Protein AF-A0A965PU40-F1 (afdb_monomer_lite)

Structure (mmCIF, N/CA/C/O backbone):
data_AF-A0A965PU40-F1
#
_entry.id   AF-A0A965PU40-F1
#
loop_
_atom_site.group_PDB
_atom_site.id
_atom_site.type_symbol
_atom_site.label_atom_id
_atom_site.label_alt_id
_atom_site.label_comp_id
_atom_site.label_asym_id
_atom_site.label_entity_id
_atom_site.label_seq_id
_atom_site.pdbx_PDB_ins_code
_atom_site.Cartn_x
_atom_site.Cartn_y
_atom_site.Cartn_z
_atom_site.occupancy
_atom_site.B_iso_or_equiv
_atom_site.auth_seq_id
_atom_site.auth_comp_id
_atom_site.auth_asym_id
_atom_site.auth_atom_id
_atom_site.pdbx_PDB_model_num
ATOM 1 N N . MET A 1 1 ? 12.613 -5.212 -52.534 1.00 55.56 1 MET A N 1
ATOM 2 C CA . MET A 1 1 ? 13.805 -4.733 -51.798 1.00 55.56 1 MET A CA 1
ATOM 3 C C . MET A 1 1 ? 13.450 -3.381 -51.183 1.00 55.56 1 MET A C 1
ATOM 5 O O . MET A 1 1 ? 12.750 -2.630 -51.842 1.00 55.56 1 MET A O 1
ATOM 9 N N . ASN A 1 2 ? 13.816 -3.085 -49.933 1.00 82.94 2 ASN A N 1
ATOM 10 C CA . ASN A 1 2 ? 13.411 -1.840 -49.263 1.00 82.94 2 ASN A CA 1
ATOM 11 C C . ASN A 1 2 ? 14.323 -0.671 -49.698 1.00 82.94 2 ASN A C 1
ATOM 13 O O . ASN A 1 2 ? 15.464 -0.587 -49.250 1.00 82.94 2 ASN A O 1
ATOM 17 N N . ASP A 1 3 ? 13.835 0.226 -50.561 1.00 85.38 3 ASP A N 1
ATOM 18 C CA . ASP A 1 3 ? 14.618 1.331 -51.154 1.00 85.38 3 ASP A CA 1
ATOM 19 C C . ASP A 1 3 ? 15.291 2.252 -50.121 1.00 85.38 3 ASP A C 1
ATOM 21 O O . ASP A 1 3 ? 16.330 2.858 -50.397 1.00 85.38 3 ASP A O 1
ATOM 25 N N . ARG A 1 4 ? 14.714 2.376 -48.916 1.00 86.00 4 ARG A N 1
ATOM 26 C CA . ARG A 1 4 ? 15.322 3.155 -47.825 1.00 86.00 4 ARG A CA 1
ATOM 27 C C . ARG A 1 4 ? 16.585 2.492 -47.286 1.00 86.00 4 ARG A C 1
ATOM 29 O O . ARG A 1 4 ? 17.559 3.194 -47.036 1.00 86.00 4 ARG A O 1
ATOM 36 N N . VAL A 1 5 ? 16.581 1.167 -47.149 1.00 86.31 5 VAL A N 1
ATOM 37 C CA . VAL A 1 5 ? 17.721 0.401 -46.625 1.00 86.31 5 VAL A CA 1
ATOM 38 C C . VAL A 1 5 ? 18.916 0.547 -47.562 1.00 86.31 5 VAL A C 1
ATOM 40 O O . VAL A 1 5 ? 19.974 0.966 -47.116 1.00 86.31 5 VAL A O 1
ATOM 43 N N . GLN A 1 6 ? 18.713 0.374 -48.872 1.00 86.69 6 GLN A N 1
ATOM 44 C CA . GLN A 1 6 ? 19.786 0.497 -49.870 1.00 86.69 6 GLN A CA 1
ATOM 45 C C . GLN A 1 6 ? 20.425 1.893 -49.919 1.00 86.69 6 GLN A C 1
ATOM 47 O O . GLN A 1 6 ? 21.627 2.032 -50.148 1.00 86.69 6 GLN A O 1
ATOM 52 N N . LYS A 1 7 ? 19.627 2.954 -49.730 1.00 89.56 7 LYS A N 1
ATOM 53 C CA . LYS A 1 7 ? 20.144 4.332 -49.681 1.00 89.56 7 LYS A CA 1
ATOM 54 C C . LYS A 1 7 ? 21.001 4.564 -48.440 1.00 89.56 7 LYS A C 1
ATOM 56 O O . LYS A 1 7 ? 22.078 5.146 -48.552 1.00 89.56 7 LYS A O 1
ATOM 61 N N . VAL A 1 8 ? 20.527 4.107 -47.280 1.00 89.44 8 VAL A N 1
ATOM 62 C CA . VAL A 1 8 ? 21.249 4.231 -46.006 1.00 89.44 8 VAL A CA 1
ATOM 63 C C . VAL A 1 8 ? 22.534 3.403 -46.039 1.00 89.44 8 VAL A C 1
ATOM 65 O O . VAL A 1 8 ? 23.590 3.911 -45.686 1.00 89.44 8 VAL A O 1
ATOM 68 N N . GLU A 1 9 ? 22.477 2.185 -46.563 1.00 90.06 9 GLU A N 1
ATOM 69 C CA . GLU A 1 9 ? 23.620 1.284 -46.730 1.00 90.06 9 GLU A CA 1
ATOM 70 C C . GLU A 1 9 ? 24.698 1.866 -47.647 1.00 90.06 9 GLU A C 1
ATOM 72 O O . GLU A 1 9 ? 25.876 1.876 -47.299 1.00 90.06 9 GLU A O 1
ATOM 77 N N . ARG A 1 10 ? 24.308 2.441 -48.793 1.00 89.06 10 ARG A N 1
ATOM 78 C CA . ARG A 1 10 ? 25.247 3.122 -49.697 1.00 89.06 10 ARG A CA 1
ATOM 79 C C . ARG A 1 10 ? 25.927 4.311 -49.021 1.00 89.06 10 ARG A C 1
ATOM 81 O O . ARG A 1 10 ? 27.123 4.510 -49.201 1.00 89.06 10 ARG A O 1
ATOM 88 N N . MET A 1 11 ? 25.171 5.100 -48.259 1.00 90.06 11 MET A N 1
ATOM 89 C CA . MET A 1 11 ? 25.700 6.253 -47.530 1.00 90.06 11 MET A CA 1
ATOM 90 C C . MET A 1 11 ? 26.663 5.822 -46.417 1.00 90.06 11 MET A C 1
ATOM 92 O O . MET A 1 11 ? 27.739 6.398 -46.292 1.00 90.06 11 MET A O 1
ATOM 96 N N . ILE A 1 12 ? 26.306 4.795 -45.641 1.00 91.00 12 ILE A N 1
ATOM 97 C CA . ILE A 1 12 ? 27.148 4.254 -44.566 1.00 91.00 12 ILE A CA 1
ATOM 98 C C . ILE A 1 12 ? 28.439 3.668 -45.142 1.00 91.00 12 ILE A C 1
ATOM 100 O O . ILE A 1 12 ? 29.512 3.980 -44.639 1.00 91.00 12 ILE A O 1
ATOM 104 N N . ASN A 1 13 ? 28.360 2.896 -46.227 1.00 91.06 13 ASN A N 1
ATOM 105 C CA . ASN A 1 13 ? 29.541 2.344 -46.895 1.00 91.06 13 ASN A CA 1
ATOM 106 C C . ASN A 1 13 ? 30.438 3.430 -47.503 1.00 91.06 13 ASN A C 1
ATOM 108 O O . ASN A 1 13 ? 31.657 3.342 -47.399 1.00 91.06 13 ASN A O 1
ATOM 112 N N . TYR A 1 14 ? 29.853 4.488 -48.070 1.00 90.19 14 TYR A N 1
ATOM 113 C CA . TYR A 1 14 ? 30.615 5.643 -48.550 1.00 90.19 14 TYR A CA 1
ATOM 114 C C . TYR A 1 14 ? 31.352 6.372 -47.418 1.00 90.19 14 TYR A C 1
ATOM 116 O O . TYR A 1 14 ? 32.465 6.839 -47.614 1.00 90.19 14 TYR A O 1
ATOM 124 N N . LEU A 1 15 ? 30.758 6.475 -46.226 1.00 89.25 15 LEU A N 1
ATOM 125 C CA . LEU A 1 15 ? 31.430 7.066 -45.063 1.00 89.25 15 LEU A CA 1
ATOM 126 C C . LEU A 1 15 ? 32.464 6.111 -44.441 1.00 89.25 15 LEU A C 1
ATOM 128 O O . LEU A 1 15 ? 33.513 6.552 -43.971 1.00 89.25 15 LEU A O 1
ATOM 132 N N . GLY A 1 16 ? 32.186 4.807 -44.454 1.00 87.62 16 GLY A N 1
ATOM 133 C CA . GLY A 1 16 ? 33.072 3.759 -43.950 1.00 87.62 16 GLY A CA 1
ATOM 134 C C . GLY A 1 16 ? 34.369 3.631 -44.743 1.00 87.62 16 GLY A C 1
ATOM 135 O O . GLY A 1 16 ? 35.425 3.418 -44.143 1.00 87.62 16 GLY A O 1
ATOM 136 N N . SER A 1 17 ? 34.325 3.860 -46.059 1.00 87.94 17 SER A N 1
ATOM 137 C CA . SER A 1 17 ? 35.507 3.756 -46.921 1.00 87.94 17 SER A CA 1
ATOM 138 C C . SER A 1 17 ? 36.607 4.761 -46.561 1.00 87.94 17 SER A C 1
ATOM 140 O O . SER A 1 17 ? 37.785 4.446 -46.703 1.00 87.94 17 SER A O 1
ATOM 142 N N . PHE A 1 18 ? 36.263 5.931 -46.007 1.00 88.75 18 PHE A N 1
ATOM 143 C CA . PHE A 1 18 ? 37.254 6.891 -45.494 1.00 88.75 18 PHE A CA 1
ATOM 144 C C . PHE A 1 18 ? 38.055 6.351 -44.301 1.00 88.75 18 PHE A C 1
ATOM 146 O O . PHE A 1 18 ? 39.165 6.814 -44.052 1.00 88.75 18 PHE A O 1
ATOM 153 N N . ASN A 1 19 ? 37.507 5.368 -43.580 1.00 86.94 19 ASN A N 1
ATOM 154 C CA . ASN A 1 19 ? 38.147 4.700 -42.447 1.00 86.94 19 ASN A CA 1
ATOM 155 C C . ASN A 1 19 ? 38.630 3.278 -42.798 1.00 86.94 19 ASN A C 1
ATOM 157 O O . ASN A 1 19 ? 38.981 2.519 -41.897 1.00 86.94 19 ASN A O 1
ATOM 161 N N . GLY A 1 20 ? 38.632 2.898 -44.084 1.00 87.44 20 GLY A N 1
ATOM 162 C CA . GLY A 1 20 ? 39.039 1.562 -44.538 1.00 87.44 20 GLY A CA 1
ATOM 163 C C . GLY A 1 20 ? 38.063 0.440 -44.166 1.00 87.44 20 GLY A C 1
ATOM 164 O O . GLY A 1 20 ? 38.447 -0.727 -44.171 1.00 87.44 20 GLY A O 1
ATOM 165 N N . VAL A 1 21 ? 36.817 0.779 -43.823 1.00 83.44 21 VAL A N 1
ATOM 166 C CA . VAL A 1 21 ? 35.755 -0.188 -43.526 1.00 83.44 21 VAL A CA 1
ATOM 167 C C . VAL A 1 21 ? 34.882 -0.340 -44.768 1.00 83.44 21 VAL A C 1
ATOM 169 O O . VAL A 1 21 ? 34.178 0.594 -45.152 1.00 83.44 21 VAL A O 1
ATOM 172 N N . GLU A 1 22 ? 34.921 -1.515 -45.391 1.00 81.12 22 GLU A N 1
ATOM 173 C CA . GLU A 1 22 ? 34.146 -1.834 -46.594 1.00 81.12 22 GLU A CA 1
ATOM 174 C C . GLU A 1 22 ? 33.134 -2.955 -46.326 1.00 81.12 22 GLU A C 1
ATOM 176 O O . GLU A 1 22 ? 33.397 -3.869 -45.547 1.00 81.12 22 GLU A O 1
ATOM 181 N N . GLY A 1 23 ? 31.979 -2.895 -46.999 1.00 79.75 23 GLY A N 1
ATOM 182 C CA . GLY A 1 23 ? 31.009 -3.996 -47.026 1.00 79.75 23 GLY A CA 1
ATOM 183 C C . GLY A 1 23 ? 30.125 -4.117 -45.782 1.00 79.75 23 GLY A C 1
ATOM 184 O O . GLY A 1 23 ? 29.857 -5.223 -45.326 1.00 79.75 23 GLY A O 1
ATOM 185 N N . MET A 1 24 ? 29.673 -2.997 -45.216 1.00 84.44 24 MET A N 1
ATOM 186 C CA . MET A 1 24 ? 28.681 -3.000 -44.140 1.00 84.44 24 MET A CA 1
ATOM 187 C C . MET A 1 24 ? 27.275 -3.214 -44.700 1.00 84.44 24 MET A C 1
ATOM 189 O O . MET A 1 24 ? 26.865 -2.515 -45.629 1.00 84.44 24 MET A O 1
ATOM 193 N N . GLU A 1 25 ? 26.524 -4.111 -44.066 1.00 87.19 25 GLU A N 1
ATOM 194 C CA . GLU A 1 25 ? 25.128 -4.387 -44.397 1.00 87.19 25 GLU A CA 1
ATOM 195 C C . GLU A 1 25 ? 24.208 -4.078 -43.213 1.00 87.19 25 GLU A C 1
ATOM 197 O O . GLU A 1 25 ? 24.572 -4.270 -42.047 1.00 87.19 25 GLU A O 1
ATOM 202 N N . LEU A 1 26 ? 22.996 -3.586 -43.494 1.00 87.56 26 LEU A N 1
ATOM 203 C CA . LEU A 1 26 ? 22.005 -3.363 -42.440 1.00 87.56 26 LEU A CA 1
ATOM 204 C C . LEU A 1 26 ? 21.319 -4.676 -42.068 1.00 87.56 26 LEU A C 1
ATOM 206 O O . LEU A 1 26 ? 20.539 -5.230 -42.842 1.00 87.56 26 LEU A O 1
ATOM 210 N N . ILE A 1 27 ? 21.531 -5.114 -40.830 1.00 86.94 27 ILE A N 1
ATOM 211 C CA . ILE A 1 27 ? 20.780 -6.225 -40.252 1.00 86.94 27 ILE A CA 1
ATOM 212 C C . ILE A 1 27 ? 19.399 -5.754 -39.766 1.00 86.94 27 ILE A C 1
ATOM 214 O O . ILE A 1 27 ? 19.290 -4.697 -39.137 1.00 86.94 27 ILE A O 1
ATOM 218 N N . PRO A 1 28 ? 18.323 -6.515 -40.024 1.00 83.62 28 PRO A N 1
ATOM 219 C CA . PRO A 1 28 ? 17.031 -6.246 -39.415 1.00 83.62 28 PRO A CA 1
ATOM 220 C C . PRO A 1 28 ? 17.119 -6.530 -37.914 1.00 83.62 28 PRO A C 1
ATOM 222 O O . PRO A 1 28 ? 17.493 -7.625 -37.496 1.00 83.62 28 PRO A O 1
ATOM 225 N N . THR A 1 29 ? 16.764 -5.544 -37.100 1.00 81.62 29 THR A N 1
ATOM 226 C CA . THR A 1 29 ? 16.672 -5.694 -35.649 1.00 81.62 29 THR A CA 1
ATOM 227 C C . THR A 1 29 ? 15.217 -5.686 -35.211 1.00 81.62 29 THR A C 1
ATOM 229 O O . THR A 1 29 ? 14.342 -5.115 -35.868 1.00 81.62 29 THR A O 1
ATOM 232 N N . ASN A 1 30 ? 14.952 -6.327 -34.077 1.00 78.00 30 ASN A N 1
ATOM 233 C CA . ASN A 1 30 ? 13.653 -6.210 -33.436 1.00 78.00 30 ASN A CA 1
ATOM 234 C C . ASN A 1 30 ? 13.490 -4.778 -32.904 1.00 78.00 30 ASN A C 1
ATOM 236 O O . ASN A 1 30 ? 14.459 -4.215 -32.381 1.00 78.00 30 ASN A O 1
ATOM 240 N N . PRO A 1 31 ? 12.296 -4.173 -33.028 1.00 77.25 31 PRO A N 1
ATOM 241 C CA . PRO A 1 31 ? 12.048 -2.857 -32.460 1.00 77.25 31 PRO A CA 1
ATOM 242 C C . PRO A 1 31 ? 12.317 -2.892 -30.954 1.00 77.25 31 PRO A C 1
ATOM 244 O O . PRO A 1 31 ? 11.883 -3.819 -30.268 1.00 77.25 31 PRO A O 1
ATOM 247 N N . ILE A 1 32 ? 13.014 -1.874 -30.441 1.00 72.75 32 ILE A N 1
ATOM 248 C CA . ILE A 1 32 ? 13.122 -1.647 -28.998 1.00 72.75 32 ILE A CA 1
ATOM 249 C C . ILE A 1 32 ? 11.733 -1.214 -28.540 1.00 72.75 32 ILE A C 1
ATOM 251 O O . ILE A 1 32 ? 11.366 -0.044 -28.610 1.00 72.75 32 ILE A O 1
ATOM 255 N N . THR A 1 33 ? 10.913 -2.181 -28.160 1.00 64.50 33 THR A N 1
ATOM 256 C CA . THR A 1 33 ? 9.669 -1.907 -27.454 1.00 64.50 33 THR A CA 1
ATOM 257 C C . THR A 1 33 ? 10.032 -1.356 -26.080 1.00 64.50 33 THR A C 1
ATOM 259 O O . THR A 1 33 ? 10.929 -1.907 -25.440 1.00 64.50 33 THR A O 1
ATOM 262 N N . GLU A 1 34 ? 9.329 -0.329 -25.598 1.00 64.56 34 GLU A N 1
ATOM 263 C CA . GLU A 1 34 ? 9.342 0.082 -24.184 1.00 64.56 34 GLU A CA 1
ATOM 264 C C . GLU A 1 34 ? 8.678 -0.999 -23.313 1.00 64.56 34 GLU A C 1
ATOM 266 O O . GLU A 1 34 ? 7.685 -0.782 -22.623 1.00 64.56 34 GLU A O 1
ATOM 271 N N . GLN A 1 35 ? 9.186 -2.224 -23.386 1.00 58.69 35 GLN A N 1
ATOM 272 C CA . GLN A 1 35 ? 8.863 -3.244 -22.418 1.00 58.69 35 GLN A CA 1
ATOM 273 C C . GLN A 1 35 ? 9.595 -2.826 -21.154 1.00 58.69 35 GLN A C 1
ATOM 275 O O . GLN A 1 35 ? 10.826 -2.791 -21.116 1.00 58.69 35 GLN A O 1
ATOM 280 N N . LEU A 1 36 ? 8.814 -2.437 -20.146 1.00 61.00 36 LEU A N 1
ATOM 281 C CA . LEU A 1 36 ? 9.283 -2.318 -18.776 1.00 61.00 36 LEU A CA 1
ATOM 282 C C . LEU A 1 36 ? 10.160 -3.551 -18.516 1.00 61.00 36 LEU A C 1
ATOM 284 O O . LEU A 1 36 ? 9.684 -4.674 -18.698 1.00 61.00 36 LEU A O 1
ATOM 288 N N . SER A 1 37 ? 11.451 -3.350 -18.222 1.00 70.62 37 SER A N 1
ATOM 289 C CA . SER A 1 37 ? 12.378 -4.472 -18.040 1.00 70.62 37 SER A CA 1
ATOM 290 C C . SER A 1 37 ? 11.777 -5.451 -17.036 1.00 70.62 37 SER A C 1
ATOM 292 O O . SER A 1 37 ? 11.056 -5.027 -16.135 1.00 70.62 37 SER A O 1
ATOM 294 N N . GLU A 1 38 ? 12.050 -6.750 -17.149 1.00 66.44 38 GLU A N 1
ATOM 295 C CA . GLU A 1 38 ? 11.515 -7.730 -16.187 1.00 66.44 38 GLU A CA 1
ATOM 296 C C . GLU A 1 38 ? 11.792 -7.300 -14.738 1.00 66.44 38 GLU A C 1
ATOM 298 O O . GLU A 1 38 ? 10.942 -7.433 -13.864 1.00 66.44 38 GLU A O 1
ATOM 303 N N . GLN A 1 39 ? 12.945 -6.663 -14.509 1.00 66.19 39 GLN A N 1
ATOM 304 C CA . GLN A 1 39 ? 13.282 -6.029 -13.239 1.00 66.19 39 GLN A CA 1
ATOM 305 C C . GLN A 1 39 ? 12.318 -4.900 -12.857 1.00 66.19 39 GLN A C 1
ATOM 307 O O . GLN A 1 39 ? 11.843 -4.875 -11.728 1.00 66.19 39 GLN A O 1
ATOM 312 N N . ALA A 1 40 ? 11.998 -3.981 -13.763 1.00 65.94 40 ALA A N 1
ATOM 313 C CA . ALA A 1 40 ? 11.054 -2.903 -13.493 1.00 65.94 40 ALA A CA 1
ATOM 314 C C . ALA A 1 40 ? 9.602 -3.404 -13.361 1.00 65.94 40 ALA A C 1
ATOM 316 O O . ALA A 1 40 ? 8.851 -2.856 -12.558 1.00 65.94 40 ALA A O 1
ATOM 317 N N . LEU A 1 41 ? 9.221 -4.487 -14.050 1.00 65.75 41 LEU A N 1
ATOM 318 C CA . LEU A 1 41 ? 7.932 -5.151 -13.849 1.00 65.75 41 LEU A CA 1
ATOM 319 C C . LEU A 1 41 ? 7.846 -5.778 -12.452 1.00 65.75 41 LEU A C 1
ATOM 321 O O . LEU A 1 41 ? 6.869 -5.549 -11.751 1.00 65.75 41 LEU A O 1
ATOM 325 N N . LEU A 1 42 ? 8.887 -6.478 -11.996 1.00 66.06 42 LEU A N 1
ATOM 326 C CA . LEU A 1 42 ? 8.949 -7.033 -10.637 1.00 66.06 42 LEU A CA 1
ATOM 327 C C . LEU A 1 42 ? 8.917 -5.950 -9.544 1.00 66.06 42 LEU A C 1
ATOM 329 O O . LEU A 1 42 ? 8.396 -6.205 -8.464 1.00 66.06 42 LEU A O 1
ATOM 333 N N . GLN A 1 43 ? 9.464 -4.760 -9.814 1.00 69.19 43 GLN A N 1
ATOM 334 C CA . GLN A 1 43 ? 9.419 -3.619 -8.886 1.00 69.19 43 GLN A CA 1
ATOM 335 C C . GLN A 1 43 ? 8.066 -2.891 -8.900 1.00 69.19 43 GLN A C 1
ATOM 337 O O . GLN A 1 43 ? 7.679 -2.308 -7.891 1.00 69.19 43 GLN A O 1
ATOM 342 N N . ALA A 1 44 ? 7.357 -2.902 -10.031 1.00 65.31 44 ALA A N 1
ATOM 343 C CA . ALA A 1 44 ? 6.039 -2.282 -10.168 1.00 65.31 44 ALA A CA 1
ATOM 344 C C . ALA A 1 44 ? 4.891 -3.203 -9.721 1.00 65.31 44 ALA A C 1
ATOM 346 O O . ALA A 1 44 ? 3.812 -2.715 -9.392 1.00 65.31 44 ALA A O 1
ATOM 347 N N . MET A 1 45 ? 5.109 -4.521 -9.723 1.00 67.69 45 MET A N 1
ATOM 348 C CA . MET A 1 45 ? 4.118 -5.500 -9.292 1.00 67.69 45 MET A CA 1
ATOM 349 C C . MET A 1 45 ? 3.921 -5.476 -7.777 1.00 67.69 45 MET A C 1
ATOM 351 O O . MET A 1 45 ? 4.869 -5.396 -6.992 1.00 67.69 45 MET A O 1
ATOM 355 N N . THR A 1 46 ? 2.669 -5.616 -7.354 1.00 76.06 46 THR A N 1
ATOM 356 C CA . THR A 1 46 ? 2.350 -5.764 -5.936 1.00 76.06 46 THR A CA 1
ATOM 357 C C . THR A 1 46 ? 2.803 -7.141 -5.417 1.00 76.06 46 THR A C 1
ATOM 359 O O . THR A 1 46 ? 2.855 -8.118 -6.172 1.00 76.06 46 THR A O 1
ATOM 362 N N . PRO A 1 47 ? 3.084 -7.289 -4.107 1.00 68.56 47 PRO A N 1
ATOM 363 C CA . PRO A 1 47 ? 3.451 -8.581 -3.513 1.00 68.56 47 PRO A CA 1
ATOM 364 C C . PRO A 1 47 ? 2.405 -9.691 -3.718 1.00 68.56 47 PRO A C 1
ATOM 366 O O . PRO A 1 47 ? 2.741 -10.875 -3.652 1.00 68.56 47 PRO A O 1
ATOM 369 N N . ALA A 1 48 ? 1.144 -9.311 -3.950 1.00 66.50 48 ALA A N 1
ATOM 370 C CA . ALA A 1 48 ? 0.049 -10.222 -4.259 1.00 66.50 48 ALA A CA 1
ATOM 371 C C . ALA A 1 48 ? 0.149 -10.757 -5.698 1.00 66.50 48 ALA A C 1
ATOM 373 O O . ALA A 1 48 ? 0.138 -11.970 -5.898 1.00 66.50 48 ALA A O 1
ATOM 374 N N . GLU A 1 49 ? 0.346 -9.875 -6.680 1.00 71.81 49 GLU A N 1
ATOM 375 C CA . GLU A 1 49 ? 0.489 -10.256 -8.093 1.00 71.81 49 GLU A CA 1
ATOM 376 C C . GLU A 1 49 ? 1.781 -11.059 -8.338 1.00 71.81 49 GLU A C 1
ATOM 378 O O . GLU A 1 49 ? 1.810 -11.973 -9.165 1.00 71.81 49 GLU A O 1
ATOM 383 N N . LEU A 1 50 ? 2.856 -10.767 -7.590 1.00 70.94 50 LEU A N 1
ATOM 384 C CA . LEU A 1 50 ? 4.087 -11.566 -7.612 1.00 70.94 50 LEU A CA 1
ATOM 385 C C . LEU A 1 50 ? 3.859 -12.997 -7.119 1.00 70.94 50 LEU A C 1
ATOM 387 O O . LEU A 1 50 ? 4.405 -13.932 -7.700 1.00 70.94 50 LEU A O 1
ATOM 391 N N . ARG A 1 51 ? 3.055 -13.189 -6.067 1.00 69.44 51 ARG A N 1
ATOM 392 C CA . ARG A 1 51 ? 2.729 -14.529 -5.555 1.00 69.44 51 ARG A CA 1
ATOM 393 C C . ARG A 1 51 ? 1.872 -15.323 -6.529 1.00 69.44 51 ARG A C 1
ATOM 395 O O . ARG A 1 51 ? 2.144 -16.507 -6.706 1.00 69.44 51 ARG A O 1
ATOM 402 N N . GLU A 1 52 ? 0.915 -14.673 -7.189 1.00 74.62 52 GLU A N 1
ATOM 403 C CA . GLU A 1 52 ? 0.115 -15.297 -8.248 1.00 74.62 52 GLU A CA 1
ATOM 404 C C . GLU A 1 52 ? 1.011 -15.784 -9.396 1.00 74.62 52 GLU A C 1
ATOM 406 O O . GLU A 1 52 ? 0.953 -16.955 -9.772 1.00 74.62 52 GLU A O 1
ATOM 411 N N . LYS A 1 53 ? 1.924 -14.932 -9.890 1.00 72.44 53 LYS A N 1
ATOM 412 C CA . LYS A 1 53 ? 2.890 -15.332 -10.929 1.00 72.44 53 LYS A CA 1
ATOM 413 C C . LYS A 1 53 ? 3.897 -16.384 -10.455 1.00 72.44 53 LYS A C 1
ATOM 415 O O . LYS A 1 53 ? 4.350 -17.184 -11.268 1.00 72.44 53 LYS A O 1
ATOM 420 N N . ALA A 1 54 ? 4.247 -16.394 -9.170 1.00 72.06 54 ALA A N 1
ATOM 421 C CA . ALA A 1 54 ? 5.164 -17.367 -8.579 1.00 72.06 54 ALA A CA 1
ATOM 422 C C . ALA A 1 54 ? 4.485 -18.694 -8.179 1.00 72.06 54 ALA A C 1
ATOM 424 O O . ALA A 1 54 ? 5.166 -19.593 -7.687 1.00 72.06 54 ALA A O 1
ATOM 425 N N . GLY A 1 55 ? 3.165 -18.831 -8.366 1.00 71.50 55 GLY A N 1
ATOM 426 C CA . GLY A 1 55 ? 2.409 -20.024 -7.968 1.00 71.50 55 GLY A CA 1
ATOM 427 C C . GLY A 1 55 ? 2.355 -20.241 -6.451 1.00 71.50 55 GLY A C 1
ATOM 428 O O . GLY A 1 55 ? 2.161 -21.364 -5.989 1.00 71.50 55 GLY A O 1
ATOM 429 N N . LEU A 1 56 ? 2.567 -19.181 -5.669 1.00 70.12 56 LEU A N 1
ATOM 430 C CA . LEU A 1 56 ? 2.503 -19.220 -4.214 1.00 70.12 56 LEU A CA 1
ATOM 431 C C . LEU A 1 56 ? 1.059 -19.001 -3.743 1.00 70.12 56 LEU A C 1
ATOM 433 O O . LEU A 1 56 ? 0.307 -18.266 -4.387 1.00 70.12 56 LEU A O 1
ATOM 437 N N . PRO A 1 57 ? 0.670 -19.587 -2.596 1.00 68.62 57 PRO A N 1
ATOM 438 C CA . PRO A 1 57 ? -0.652 -19.363 -2.033 1.00 68.62 57 PRO A CA 1
ATOM 439 C C . PRO A 1 57 ? -0.886 -17.858 -1.796 1.00 68.62 57 PRO A C 1
ATOM 441 O O . PRO A 1 57 ? 0.053 -17.158 -1.382 1.00 68.62 57 PRO A O 1
ATOM 444 N N . PRO A 1 58 ? -2.111 -17.356 -2.057 1.00 68.75 58 PRO A N 1
ATOM 445 C CA . PRO A 1 58 ? -2.469 -15.964 -1.820 1.00 68.75 58 PRO A CA 1
ATOM 446 C C . PRO A 1 58 ? -2.143 -15.548 -0.387 1.00 68.75 58 PRO A C 1
ATOM 448 O O . PRO A 1 58 ? -2.256 -16.341 0.548 1.00 68.75 58 PRO A O 1
ATOM 451 N N . ILE A 1 59 ? -1.743 -14.291 -0.204 1.00 64.62 59 ILE A N 1
ATOM 452 C CA . ILE A 1 59 ? -1.609 -13.733 1.141 1.00 64.62 59 ILE A CA 1
ATOM 453 C C . ILE A 1 59 ? -3.025 -13.613 1.695 1.00 64.62 59 ILE A C 1
ATOM 455 O O . ILE A 1 59 ? -3.808 -12.805 1.200 1.00 64.62 59 ILE A O 1
ATOM 459 N N . GLU A 1 60 ? -3.346 -14.398 2.720 1.00 57.56 60 GLU A N 1
ATOM 460 C CA . GLU A 1 60 ? -4.490 -14.122 3.582 1.00 57.56 60 GLU A CA 1
ATOM 461 C C . GLU A 1 60 ? -4.209 -12.794 4.286 1.00 57.56 60 GLU A C 1
ATOM 463 O O . GLU A 1 60 ? -3.545 -12.729 5.324 1.00 57.56 60 GLU A O 1
ATOM 468 N N . ILE A 1 61 ? -4.647 -11.695 3.671 1.00 59.03 61 ILE A N 1
ATOM 469 C CA . ILE A 1 61 ? -4.752 -10.420 4.363 1.00 59.03 61 ILE A CA 1
ATOM 470 C C . ILE A 1 61 ? -5.769 -10.696 5.461 1.00 59.03 61 ILE A C 1
ATOM 472 O O . ILE A 1 61 ? -6.952 -10.859 5.176 1.00 59.03 61 ILE A O 1
ATOM 476 N N . LYS A 1 62 ? -5.302 -10.833 6.703 1.00 51.62 62 LYS A N 1
ATOM 477 C CA . LYS A 1 62 ? -6.178 -10.911 7.867 1.00 51.62 62 LYS A CA 1
ATOM 478 C C . LYS A 1 62 ? -6.934 -9.589 7.961 1.00 51.62 62 LYS A C 1
ATOM 480 O O . LYS A 1 62 ? -6.513 -8.666 8.646 1.00 51.62 62 LYS A O 1
ATOM 485 N N . THR A 1 63 ? -8.059 -9.505 7.263 1.00 49.53 63 THR A N 1
ATOM 486 C CA . THR A 1 63 ? -9.160 -8.556 7.468 1.00 49.53 63 THR A CA 1
ATOM 487 C C . THR A 1 63 ? -9.906 -8.878 8.762 1.00 49.53 63 THR A C 1
ATOM 489 O O . THR A 1 63 ? -11.125 -8.820 8.832 1.00 49.53 63 THR A O 1
ATOM 492 N N . GLU A 1 64 ? -9.174 -9.236 9.806 1.00 55.81 64 GLU A N 1
ATOM 493 C CA . GLU A 1 64 ? -9.694 -9.290 11.155 1.00 55.81 64 GLU A CA 1
ATOM 494 C C . GLU A 1 64 ? -8.875 -8.262 11.905 1.00 55.81 64 GLU A C 1
ATOM 496 O O . GLU A 1 64 ? -7.700 -8.491 12.191 1.00 55.81 64 GLU A O 1
ATOM 501 N N . SER A 1 65 ? -9.472 -7.094 12.156 1.00 61.09 65 SER A N 1
ATOM 502 C CA . SER A 1 65 ? -8.981 -6.209 13.205 1.00 61.09 65 SER A CA 1
ATOM 503 C C . SER A 1 65 ? -8.786 -7.082 14.434 1.00 61.09 65 SER A C 1
ATOM 505 O O . SER A 1 65 ? -9.757 -7.610 14.987 1.00 61.09 65 SER A O 1
ATOM 507 N N . SER A 1 66 ? -7.535 -7.328 14.794 1.00 72.75 66 SER A N 1
ATOM 508 C CA . SER A 1 66 ? -7.240 -8.231 15.886 1.00 72.75 66 SER A CA 1
ATOM 509 C C . SER A 1 66 ? -7.796 -7.606 17.165 1.00 72.75 66 SER A C 1
ATOM 511 O O . SER A 1 66 ? -7.846 -6.382 17.303 1.00 72.75 66 SER A O 1
ATOM 513 N N . VAL A 1 67 ? -8.205 -8.424 18.138 1.00 75.94 67 VAL A N 1
ATOM 514 C CA . VAL A 1 67 ? -8.597 -7.933 19.476 1.00 75.94 67 VAL A CA 1
ATOM 515 C C . VAL A 1 67 ? -7.517 -6.993 20.045 1.00 75.94 67 VAL A C 1
ATOM 517 O O . VAL A 1 67 ? -7.817 -6.036 20.754 1.00 75.94 67 VAL A O 1
ATOM 520 N N . GLN A 1 68 ? -6.261 -7.200 19.637 1.00 79.88 68 GLN A N 1
ATOM 521 C CA . GLN A 1 68 ? -5.119 -6.359 19.968 1.00 79.88 68 GLN A CA 1
ATOM 522 C C . GLN A 1 68 ? -5.186 -4.939 19.377 1.00 79.88 68 GLN A C 1
ATOM 524 O O . GLN A 1 68 ? -4.790 -3.983 20.050 1.00 79.88 68 GLN A O 1
ATOM 529 N N . ASP A 1 69 ? -5.712 -4.772 18.164 1.00 82.44 69 ASP A N 1
ATOM 530 C CA . ASP A 1 69 ? -5.906 -3.459 17.536 1.00 82.44 69 ASP A CA 1
ATOM 531 C C . ASP A 1 69 ? -6.985 -2.664 18.277 1.00 82.44 69 ASP A C 1
ATOM 533 O O . ASP A 1 69 ? -6.813 -1.474 18.552 1.00 82.44 69 ASP A O 1
ATOM 537 N N . VAL A 1 70 ? -8.057 -3.344 18.700 1.00 82.38 70 VAL A N 1
ATOM 538 C CA . VAL A 1 70 ? -9.129 -2.740 19.507 1.00 82.38 70 VAL A CA 1
ATOM 539 C C . VAL A 1 70 ? -8.607 -2.315 20.885 1.00 82.38 70 VAL A C 1
ATOM 541 O O . VAL A 1 70 ? -8.880 -1.199 21.325 1.00 82.38 70 VAL A O 1
ATOM 544 N N . ILE A 1 71 ? -7.789 -3.144 21.545 1.00 85.50 71 ILE A N 1
ATOM 545 C CA . ILE A 1 71 ? -7.143 -2.793 22.825 1.00 85.50 71 ILE A CA 1
ATOM 546 C C . ILE A 1 71 ? -6.231 -1.571 22.660 1.00 85.50 71 ILE A C 1
ATOM 548 O O . ILE A 1 71 ? -6.232 -0.668 23.500 1.00 85.50 71 ILE A O 1
ATOM 552 N N . THR A 1 72 ? -5.461 -1.519 21.574 1.00 87.56 72 THR A N 1
ATOM 553 C CA . THR A 1 72 ? -4.554 -0.398 21.292 1.00 87.56 72 THR A CA 1
ATOM 554 C C . THR A 1 72 ? -5.336 0.893 21.059 1.00 87.56 72 THR A C 1
ATOM 556 O O . THR A 1 72 ? -4.983 1.933 21.618 1.00 87.56 72 THR A O 1
ATOM 559 N N . ALA A 1 73 ? -6.443 0.822 20.315 1.00 86.44 73 ALA A N 1
ATOM 560 C CA . ALA A 1 73 ? -7.348 1.946 20.122 1.00 86.44 73 ALA A CA 1
ATOM 561 C C . ALA A 1 73 ? -7.943 2.434 21.454 1.00 86.44 73 ALA A C 1
ATOM 563 O O . ALA A 1 73 ? -7.884 3.630 21.730 1.00 86.44 73 ALA A O 1
ATOM 564 N N . ILE A 1 74 ? -8.430 1.537 22.321 1.00 86.88 74 ILE A N 1
ATOM 565 C CA . ILE A 1 74 ? -8.995 1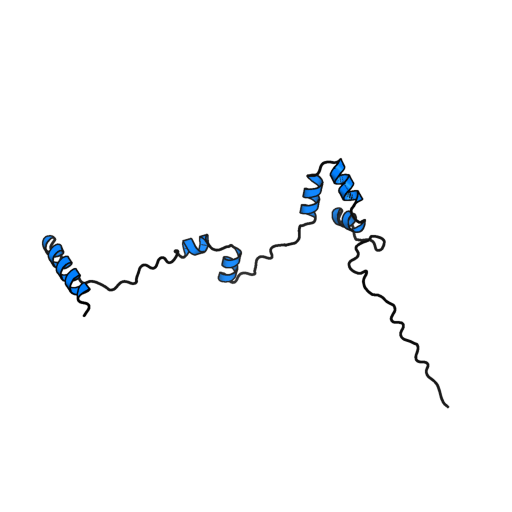.912 23.631 1.00 86.88 74 ILE A CA 1
ATOM 566 C C . ILE A 1 74 ? -7.945 2.585 24.523 1.00 86.88 74 ILE A C 1
ATOM 568 O O . ILE A 1 74 ? -8.229 3.615 25.130 1.00 86.88 74 ILE A O 1
ATOM 572 N N . ASN A 1 75 ? -6.719 2.061 24.557 1.00 88.25 75 ASN A N 1
ATOM 573 C CA . ASN A 1 75 ? -5.623 2.648 25.335 1.00 88.25 75 ASN A CA 1
ATOM 574 C C . ASN A 1 75 ? -5.135 4.000 24.788 1.00 88.25 75 ASN A C 1
ATOM 576 O O . ASN A 1 75 ? -4.483 4.750 25.511 1.00 88.25 75 ASN A O 1
ATOM 580 N N . SER A 1 76 ? -5.435 4.315 23.524 1.00 92.12 76 SER A N 1
ATOM 581 C CA . SER A 1 76 ? -5.139 5.621 22.923 1.00 92.12 76 SER A CA 1
ATOM 582 C C . SER A 1 76 ? -6.184 6.698 23.252 1.00 92.12 76 SER A C 1
ATOM 584 O O . SER A 1 76 ? -5.941 7.884 23.020 1.00 92.12 76 SER A O 1
ATOM 586 N N . LEU A 1 7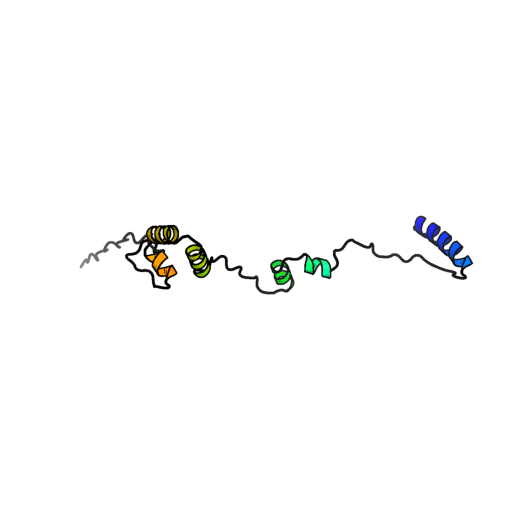7 ? -7.341 6.307 23.802 1.00 90.06 77 LEU A N 1
ATOM 587 C CA . LEU A 1 77 ? -8.387 7.230 24.240 1.00 90.06 77 LEU A CA 1
ATOM 588 C C . LEU A 1 77 ? -8.056 7.822 25.616 1.00 90.06 77 LEU A C 1
ATOM 590 O O . LEU A 1 77 ? -7.320 7.248 26.417 1.00 90.06 77 LEU A O 1
ATOM 594 N N . SER A 1 78 ? -8.637 8.983 25.924 1.00 91.50 78 SER A N 1
ATOM 595 C CA . SER A 1 78 ? -8.522 9.551 27.268 1.00 91.50 78 SER A CA 1
ATOM 596 C C . SER A 1 78 ? -9.265 8.675 28.290 1.00 91.50 78 SER A C 1
ATOM 598 O O . SER A 1 78 ? -10.269 8.052 27.934 1.00 91.50 78 SER A O 1
ATOM 600 N N . PRO A 1 79 ? -8.849 8.651 29.573 1.00 90.62 79 PRO A N 1
ATOM 601 C CA . PRO A 1 79 ? -9.440 7.759 30.577 1.00 90.62 79 PRO A CA 1
ATOM 602 C C . PRO A 1 79 ? -10.965 7.875 30.697 1.00 90.62 79 PRO A C 1
ATOM 604 O O . PRO A 1 79 ? -11.663 6.881 30.866 1.00 90.62 79 PRO A O 1
ATOM 607 N N . LEU A 1 80 ? -11.498 9.091 30.555 1.00 91.56 80 LEU A N 1
ATOM 608 C CA . LEU A 1 80 ? -12.938 9.331 30.609 1.00 91.56 80 LEU A CA 1
ATOM 609 C C . LEU A 1 80 ? -13.672 8.750 29.390 1.00 91.56 80 LEU A C 1
ATOM 611 O O . LEU A 1 80 ? -14.767 8.209 29.527 1.00 91.56 80 LEU A O 1
ATOM 615 N N . VAL A 1 81 ? -13.065 8.838 28.205 1.00 90.31 81 VAL A N 1
ATOM 616 C CA . VAL A 1 81 ? -13.652 8.332 26.958 1.00 90.31 81 VAL A CA 1
ATOM 617 C C . VAL A 1 81 ? -13.543 6.810 26.894 1.00 90.31 81 VAL A C 1
ATOM 619 O O . VAL A 1 81 ? -14.515 6.158 26.526 1.00 90.31 81 VAL A O 1
ATOM 622 N N . ALA A 1 82 ? -12.420 6.233 27.326 1.00 90.25 82 ALA A N 1
ATOM 623 C CA . ALA A 1 82 ? -12.240 4.784 27.405 1.00 90.25 82 ALA A CA 1
ATOM 624 C C . ALA A 1 82 ? -13.286 4.130 28.325 1.00 90.25 82 ALA A C 1
ATOM 626 O O . ALA A 1 82 ? -13.942 3.168 27.928 1.00 90.25 82 ALA A O 1
ATOM 627 N N . ASN A 1 83 ? -13.517 4.705 29.511 1.00 92.38 83 ASN A N 1
ATOM 628 C CA . ASN A 1 83 ? -14.561 4.230 30.422 1.00 92.38 83 ASN A CA 1
ATOM 629 C C . ASN A 1 83 ? -15.950 4.328 29.786 1.00 92.38 83 ASN A C 1
ATOM 631 O O . ASN A 1 83 ? -16.737 3.390 29.884 1.00 92.38 83 ASN A O 1
ATOM 635 N N . LYS A 1 84 ? -16.235 5.422 29.067 1.00 92.06 84 LYS A N 1
ATOM 636 C CA . LYS A 1 84 ? -17.532 5.584 28.408 1.00 92.06 84 LYS A CA 1
ATOM 637 C C . LYS A 1 84 ? -17.765 4.564 27.293 1.00 92.06 84 LYS A C 1
ATOM 639 O O . LYS A 1 84 ? -18.888 4.091 27.135 1.00 92.06 84 LYS A O 1
ATOM 644 N N . VAL A 1 85 ? -16.718 4.225 26.540 1.00 90.94 85 VAL A N 1
ATOM 645 C CA . VAL A 1 85 ? -16.768 3.177 25.513 1.00 90.94 85 VAL A CA 1
ATOM 646 C C . VAL A 1 85 ? -17.057 1.826 26.165 1.00 90.94 85 VAL A C 1
ATOM 648 O O . VAL A 1 85 ? -18.016 1.174 25.764 1.00 90.94 85 VAL A O 1
ATOM 651 N N . LEU A 1 86 ? -16.328 1.454 27.222 1.00 90.31 86 LEU A N 1
ATOM 652 C CA . LEU A 1 86 ? -16.555 0.200 27.952 1.00 90.31 86 LEU A CA 1
ATOM 653 C C . LEU A 1 86 ? -17.968 0.111 28.553 1.00 90.31 86 LEU A C 1
ATOM 655 O O . LEU A 1 86 ? -18.570 -0.953 28.517 1.00 90.31 86 LEU A O 1
ATOM 659 N N . GLU A 1 87 ? -18.529 1.217 29.047 1.00 90.69 87 GLU A N 1
ATOM 660 C CA . GLU A 1 87 ? -19.920 1.274 29.529 1.00 90.69 87 GLU A CA 1
ATOM 661 C C . GLU A 1 87 ? -20.968 1.108 28.418 1.00 90.69 87 GLU A C 1
ATOM 663 O O . GLU A 1 87 ? -22.103 0.725 28.695 1.00 90.69 87 GLU A O 1
ATOM 668 N N . SER A 1 88 ? -20.617 1.449 27.176 1.00 89.81 88 SER A N 1
ATOM 669 C CA . SER A 1 88 ? -21.512 1.348 26.017 1.00 89.81 88 SER A CA 1
ATOM 670 C C . SER A 1 88 ? -21.440 0.001 25.291 1.00 89.81 88 SER A C 1
ATOM 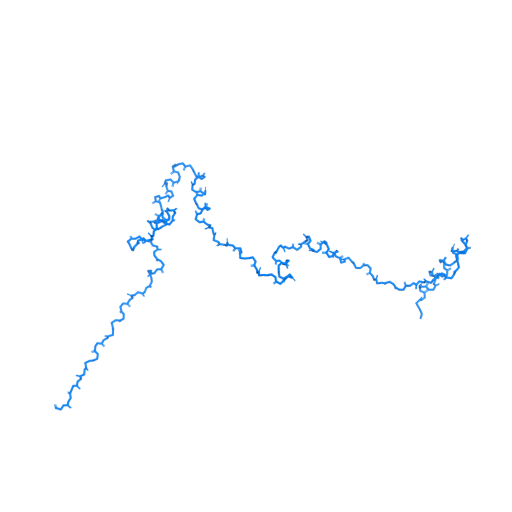672 O O . SER A 1 88 ? -22.291 -0.275 24.449 1.00 89.81 88 SER A O 1
ATOM 674 N N . MET A 1 89 ? -20.443 -0.828 25.612 1.00 88.88 89 MET A N 1
ATOM 675 C CA . MET A 1 89 ? -20.257 -2.158 25.032 1.00 88.88 89 MET A CA 1
ATOM 676 C C . MET A 1 89 ? -21.125 -3.204 25.739 1.00 88.88 89 MET A C 1
ATOM 678 O O . MET A 1 89 ? -21.439 -3.099 26.927 1.00 88.88 89 MET A O 1
ATOM 682 N N . SER A 1 90 ? -21.498 -4.257 25.016 1.00 89.75 90 SER A N 1
ATOM 683 C CA . SER A 1 90 ? -22.183 -5.410 25.597 1.00 89.75 90 SER A CA 1
ATOM 684 C C . SER A 1 90 ? -21.253 -6.207 26.519 1.00 89.75 90 SER A C 1
ATOM 686 O O . SER A 1 90 ? -20.029 -6.238 26.360 1.00 89.75 90 SER A O 1
ATOM 688 N N . ALA A 1 91 ? -21.843 -6.938 27.468 1.00 87.94 91 ALA A N 1
ATOM 689 C CA . ALA A 1 91 ? -21.087 -7.784 28.390 1.00 87.94 91 ALA A CA 1
ATOM 690 C C . ALA A 1 91 ? -20.214 -8.830 27.667 1.00 87.94 91 ALA A C 1
ATOM 692 O O . ALA A 1 91 ? -19.143 -9.183 28.162 1.00 87.94 91 ALA A O 1
ATOM 693 N N . ASN A 1 92 ? -20.648 -9.317 26.499 1.00 86.88 92 ASN A N 1
ATOM 694 C CA . ASN A 1 92 ? -19.893 -10.293 25.716 1.00 86.88 92 ASN A CA 1
ATOM 695 C C . ASN A 1 92 ? -18.733 -9.658 24.943 1.00 86.88 92 ASN A C 1
ATOM 697 O O . ASN A 1 92 ? -17.671 -10.270 24.871 1.00 86.88 92 ASN A O 1
ATOM 701 N N . GLU A 1 93 ? -18.879 -8.430 24.441 1.00 87.19 93 GLU A N 1
ATOM 702 C CA . GLU A 1 93 ? -17.772 -7.706 23.800 1.00 87.19 93 GLU A CA 1
ATOM 703 C C . GLU A 1 93 ? -16.680 -7.349 24.815 1.00 87.19 93 GLU A C 1
ATOM 705 O O . GLU A 1 93 ? -15.498 -7.559 24.548 1.00 87.19 93 GLU A O 1
ATOM 710 N N . ILE A 1 94 ? -17.057 -6.900 26.019 1.00 88.75 94 ILE A N 1
ATOM 711 C CA . ILE A 1 94 ? -16.094 -6.641 27.102 1.00 88.75 94 ILE A CA 1
ATOM 712 C C . ILE A 1 94 ? -15.377 -7.936 27.494 1.00 88.75 94 ILE A C 1
ATOM 714 O O . ILE A 1 94 ? -14.156 -7.949 27.635 1.00 88.75 94 ILE A O 1
ATOM 718 N N . ARG A 1 95 ? -16.117 -9.045 27.637 1.00 86.56 95 ARG A N 1
ATOM 719 C CA . ARG A 1 95 ? -15.535 -10.368 27.911 1.00 86.56 95 ARG A CA 1
ATOM 720 C C . ARG A 1 95 ? -14.567 -10.806 26.818 1.00 86.56 95 ARG A C 1
ATOM 722 O O . ARG A 1 95 ? -13.498 -11.303 27.154 1.00 86.56 95 ARG A O 1
ATOM 729 N N . ALA A 1 96 ? -14.895 -10.566 25.551 1.00 87.38 96 ALA A N 1
ATOM 730 C CA . ALA A 1 96 ? -14.010 -10.857 24.430 1.00 87.38 96 ALA A CA 1
ATOM 731 C C . ALA A 1 96 ? -12.707 -10.039 24.497 1.00 87.38 96 ALA A C 1
ATOM 733 O O . ALA A 1 96 ? -11.634 -10.606 24.299 1.00 87.38 96 ALA A O 1
ATOM 734 N N . LEU A 1 97 ? -12.772 -8.751 24.868 1.00 86.44 97 LEU A N 1
ATOM 735 C CA . LEU A 1 97 ? -11.578 -7.912 25.071 1.00 86.44 97 LEU A CA 1
ATOM 736 C C . LEU A 1 97 ? -10.646 -8.461 26.160 1.00 86.44 97 LEU A C 1
ATOM 738 O O . LEU A 1 97 ? -9.427 -8.369 26.031 1.00 86.44 97 LEU A O 1
ATOM 742 N N . VAL A 1 98 ? -11.203 -9.055 27.219 1.00 88.31 98 VAL A N 1
ATOM 743 C CA . VAL A 1 98 ? -10.428 -9.674 28.311 1.00 88.31 98 VAL A CA 1
ATOM 744 C C . VAL A 1 98 ? -10.219 -11.185 28.138 1.00 88.31 98 VAL A C 1
ATOM 746 O O . VAL A 1 98 ? -9.816 -11.859 29.083 1.00 88.31 98 VAL A O 1
ATOM 749 N N . SER A 1 99 ? -10.466 -11.730 26.939 1.00 84.94 99 SER A N 1
ATOM 750 C CA . SER A 1 99 ? -10.288 -13.158 26.608 1.00 84.94 99 SER A CA 1
ATOM 751 C C . SER A 1 99 ? -11.114 -14.137 27.464 1.00 84.94 99 SER A C 1
ATOM 753 O O . SER A 1 99 ? -10.721 -15.285 27.673 1.00 84.94 99 SER A O 1
ATOM 755 N N . LEU A 1 100 ? -12.273 -13.701 27.960 1.00 84.00 100 LEU A N 1
ATOM 756 C CA . LEU A 1 100 ? -13.235 -14.545 28.666 1.00 84.00 100 LEU A CA 1
ATOM 757 C C . LEU A 1 100 ? -14.279 -15.127 27.699 1.00 84.00 100 LEU A C 1
ATOM 759 O O . LEU A 1 100 ? -14.683 -14.452 26.750 1.00 84.00 100 LEU A O 1
ATOM 763 N N . PRO A 1 101 ? -14.788 -16.348 27.957 1.00 81.94 101 PRO A N 1
ATOM 764 C CA . PRO A 1 101 ? -15.841 -16.933 27.137 1.00 81.94 101 PRO A CA 1
ATOM 765 C C . PRO A 1 101 ? -17.145 -16.113 27.226 1.00 81.94 101 PRO A C 1
ATOM 767 O O . PRO A 1 101 ? -17.463 -15.569 28.297 1.00 81.94 101 PRO A O 1
ATOM 770 N N . PRO A 1 102 ? -17.932 -16.036 26.137 1.00 84.00 102 PRO A N 1
ATOM 771 C CA . PRO A 1 102 ? -19.225 -15.356 26.140 1.00 84.00 102 PRO A CA 1
ATOM 772 C C . PRO A 1 102 ? -20.206 -16.052 27.095 1.00 84.00 102 PRO A C 1
ATOM 774 O O . PRO A 1 102 ? -20.126 -17.261 27.322 1.00 84.00 102 PRO A O 1
ATOM 777 N N . LYS A 1 103 ? -21.128 -15.287 27.687 1.00 83.88 103 LYS A N 1
ATOM 778 C CA . LYS A 1 103 ? -22.179 -15.812 28.573 1.00 83.88 103 LYS A CA 1
ATOM 779 C C . LYS A 1 103 ? -23.530 -15.728 27.869 1.00 83.88 103 LYS A C 1
ATOM 781 O O . LYS A 1 103 ? -23.814 -14.732 27.214 1.00 83.88 103 LYS A O 1
ATOM 786 N N . ALA A 1 104 ? -24.379 -16.736 28.080 1.00 68.31 104 ALA A N 1
ATOM 787 C CA . ALA A 1 104 ? -25.734 -16.786 27.523 1.00 68.31 104 ALA A CA 1
ATOM 788 C C . ALA A 1 104 ? -26.638 -15.614 27.955 1.00 68.31 104 ALA A C 1
ATOM 790 O O . ALA A 1 104 ? -27.571 -15.264 27.252 1.00 68.31 104 ALA A O 1
ATOM 791 N N . GLU A 1 105 ? -26.330 -14.985 29.090 1.00 64.62 105 GLU A N 1
ATOM 792 C CA . GLU A 1 105 ? -27.034 -13.804 29.611 1.00 64.62 105 GLU A CA 1
ATOM 793 C C . GLU A 1 105 ? -26.480 -12.470 29.073 1.00 64.62 105 GLU A C 1
ATOM 795 O O . GLU A 1 105 ? -26.952 -11.405 29.461 1.00 64.62 105 GLU A O 1
ATOM 800 N N . GLY A 1 106 ? -25.438 -12.496 28.237 1.00 59.00 106 GLY A N 1
ATOM 801 C CA . GLY A 1 106 ? -24.915 -11.301 27.580 1.00 59.00 106 GLY A CA 1
ATOM 802 C C . GLY A 1 106 ? -25.552 -11.117 26.205 1.00 59.00 106 GLY A C 1
ATOM 803 O O . GLY A 1 106 ? -25.648 -12.077 25.442 1.00 59.00 106 GLY A O 1
ATOM 804 N N . SER A 1 107 ? -25.940 -9.890 25.856 1.00 61.31 107 SER A N 1
ATOM 805 C CA . SER A 1 107 ? -26.370 -9.567 24.490 1.00 61.31 107 SER A CA 1
ATOM 806 C C . SER A 1 107 ? -25.254 -9.864 23.476 1.00 61.31 107 SER A C 1
ATOM 808 O O . SER A 1 107 ? -24.071 -9.713 23.792 1.00 61.31 107 SER A O 1
ATOM 810 N N . GLY A 1 108 ? -25.624 -10.283 22.261 1.00 59.12 108 GLY A N 1
ATOM 811 C CA . GLY A 1 108 ? -24.682 -10.478 21.148 1.00 59.12 108 GLY A CA 1
ATOM 812 C C . GLY A 1 108 ? -24.193 -11.912 20.923 1.00 59.12 108 GLY A C 1
ATOM 813 O O . GLY A 1 108 ? -23.157 -12.106 20.291 1.00 59.12 108 GLY A O 1
ATOM 814 N N . LEU A 1 109 ? -24.907 -12.932 21.409 1.00 58.56 109 LEU A N 1
ATOM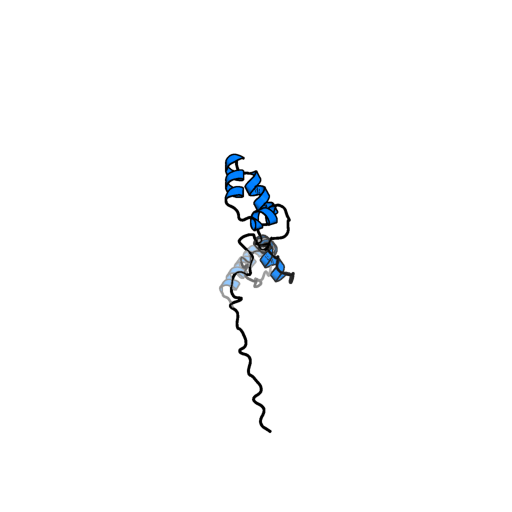 815 C CA . LEU A 1 109 ? -24.679 -14.295 20.924 1.00 58.56 109 LEU A CA 1
ATOM 816 C C . LEU A 1 109 ? -25.080 -14.388 19.444 1.00 58.56 109 LEU A C 1
ATOM 818 O O . LEU A 1 109 ? -26.173 -13.971 19.065 1.00 58.56 109 LEU A O 1
ATOM 822 N N . ALA A 1 110 ? -24.229 -14.998 18.617 1.00 54.00 110 ALA A N 1
ATOM 823 C CA . ALA A 1 110 ? -24.477 -15.272 17.196 1.00 54.00 110 ALA A CA 1
ATOM 824 C C . ALA A 1 110 ? -25.538 -16.378 16.962 1.00 54.00 110 ALA A C 1
ATOM 826 O O . ALA A 1 110 ? -25.370 -17.243 16.107 1.00 54.00 110 ALA A O 1
ATOM 827 N N . GLY A 1 111 ? -26.615 -16.380 17.751 1.00 52.31 111 GLY A N 1
ATOM 828 C CA . GLY A 1 111 ? -27.641 -17.423 17.765 1.00 52.31 111 GLY A CA 1
ATOM 829 C C . GLY A 1 111 ? -29.037 -16.956 18.176 1.00 52.31 111 GLY A C 1
ATOM 830 O O . GLY A 1 111 ? -29.914 -17.795 18.342 1.00 52.31 111 GLY A O 1
ATOM 831 N N . GLU A 1 112 ? -29.297 -15.652 18.310 1.00 46.22 112 GLU A N 1
ATOM 832 C CA . GLU A 1 112 ? -30.649 -15.148 18.605 1.00 46.22 112 GLU A CA 1
ATOM 833 C C . GLU A 1 112 ? -31.478 -14.938 17.326 1.00 46.22 112 GLU A C 1
ATOM 835 O O . GLU A 1 112 ? -32.105 -13.908 17.105 1.00 46.22 112 GLU A O 1
ATOM 840 N N . THR A 1 113 ? -31.471 -15.946 16.450 1.00 42.88 113 THR A N 1
ATOM 841 C CA . THR A 1 113 ? -32.529 -16.145 15.456 1.00 42.88 113 THR A CA 1
ATOM 842 C C . THR A 1 113 ? -32.931 -17.620 15.448 1.00 42.88 113 THR A C 1
ATOM 844 O O . THR A 1 113 ? -32.121 -18.502 15.191 1.00 42.88 113 THR A O 1
ATOM 847 N N . ALA A 1 114 ? -34.218 -17.845 15.720 1.00 44.44 114 ALA A N 1
ATOM 848 C CA . ALA A 1 114 ? -34.995 -19.043 15.409 1.00 44.44 114 ALA A CA 1
ATOM 849 C C . ALA A 1 114 ? -34.638 -20.366 16.124 1.00 44.44 114 ALA A C 1
ATOM 851 O O . ALA A 1 114 ? -34.169 -21.322 15.517 1.00 44.44 114 ALA A O 1
ATOM 852 N N . ALA A 1 115 ? -35.088 -20.489 17.373 1.00 39.00 115 ALA A N 1
ATOM 853 C CA . ALA A 1 115 ? -35.766 -21.710 17.812 1.00 39.00 115 ALA A CA 1
ATOM 854 C C . ALA A 1 115 ? -37.208 -21.342 18.193 1.00 39.00 115 ALA A C 1
ATOM 856 O O . ALA A 1 115 ? -37.590 -21.328 19.359 1.00 39.00 115 ALA A O 1
ATOM 857 N N . VAL A 1 116 ? -38.002 -20.969 17.182 1.00 43.50 116 VAL A N 1
ATOM 858 C CA . VAL A 1 116 ? -39.456 -21.129 17.275 1.00 43.50 116 VAL A CA 1
ATOM 859 C C . VAL A 1 116 ? -39.682 -22.627 17.386 1.00 43.50 116 VAL A C 1
ATOM 861 O O . VAL A 1 116 ? -39.276 -23.382 16.502 1.00 43.50 116 VAL A O 1
ATOM 864 N N . GLU A 1 117 ? -40.276 -23.041 18.496 1.00 45.78 117 GLU A N 1
ATOM 865 C CA . GLU A 1 117 ? -40.748 -24.397 18.708 1.00 45.78 117 GLU A CA 1
ATOM 866 C C . GLU A 1 117 ? -41.610 -24.850 17.524 1.00 45.78 117 GLU A C 1
ATOM 868 O O . GLU A 1 117 ? -42.763 -24.448 17.377 1.00 45.78 117 GLU A O 1
ATOM 873 N N . VAL A 1 118 ? -41.064 -25.722 16.677 1.00 43.91 118 VAL A N 1
ATOM 874 C CA . VAL A 1 118 ? -41.891 -26.641 15.898 1.00 43.91 118 VAL A CA 1
ATOM 875 C C . VAL A 1 118 ? -42.092 -27.853 16.791 1.00 43.91 118 VAL A C 1
ATOM 877 O O . VAL A 1 118 ? -41.316 -28.804 16.775 1.00 43.91 118 VAL A O 1
ATOM 880 N N . SER A 1 119 ? -43.123 -27.760 17.625 1.00 46.62 119 SER A N 1
ATOM 881 C CA . SER A 1 119 ? -43.758 -28.913 18.251 1.00 46.62 119 SER A CA 1
ATOM 882 C C . SER A 1 119 ? -44.206 -29.871 17.138 1.00 46.62 119 SER A C 1
ATOM 884 O O . SER A 1 119 ? -45.026 -29.466 16.308 1.00 46.62 119 SER A O 1
ATOM 886 N N . PRO A 1 120 ? -43.690 -31.111 17.041 1.00 46.94 120 PRO A N 1
ATOM 887 C CA . PRO A 1 120 ? -44.343 -32.110 16.226 1.00 46.94 120 PRO A CA 1
ATOM 888 C C . PRO A 1 120 ? -45.547 -32.611 17.026 1.00 46.94 120 PRO A C 1
ATOM 890 O O . PRO A 1 120 ? -45.421 -33.283 18.049 1.00 46.94 120 PRO A O 1
ATOM 893 N N . GLU A 1 121 ? -46.720 -32.222 16.550 1.00 60.34 121 GLU A N 1
ATOM 894 C CA . GLU A 1 121 ? -48.021 -32.750 16.937 1.00 60.34 121 GLU A CA 1
ATOM 895 C C . GLU A 1 121 ? -47.975 -34.283 17.135 1.00 60.34 121 GLU A C 1
ATOM 897 O O . GLU A 1 121 ? -47.479 -35.008 16.263 1.00 60.34 121 GLU A O 1
ATOM 902 N N . PRO A 1 122 ? -48.461 -34.817 18.272 1.00 54.56 122 PRO A N 1
ATOM 903 C CA . PRO A 1 122 ? -48.432 -36.247 18.522 1.00 54.56 122 PRO A CA 1
ATOM 904 C C . PRO A 1 122 ? -49.517 -36.911 17.672 1.00 54.56 122 PRO A C 1
ATOM 906 O O . PRO A 1 122 ? -50.700 -36.884 18.008 1.00 54.56 122 PRO A O 1
ATOM 909 N N . THR A 1 123 ? -49.125 -37.545 16.567 1.00 56.69 123 THR A N 1
ATOM 910 C CA . THR A 1 123 ? -50.015 -38.478 15.867 1.00 56.69 123 THR A CA 1
ATOM 911 C C . THR A 1 123 ? -50.225 -39.697 16.765 1.00 56.69 123 THR A C 1
ATOM 913 O O . THR A 1 123 ? -49.349 -40.551 16.900 1.00 56.69 123 THR A O 1
ATOM 916 N N . ALA A 1 124 ? -51.380 -39.751 17.426 1.00 61.25 124 ALA A N 1
ATOM 917 C CA . ALA A 1 124 ? -51.812 -40.901 18.206 1.00 61.25 124 ALA A CA 1
ATOM 918 C C . ALA A 1 124 ? -52.018 -42.132 17.297 1.00 61.25 124 ALA A C 1
ATOM 920 O O . ALA A 1 124 ? -52.622 -42.003 16.228 1.00 61.25 124 ALA A O 1
ATOM 921 N N . PRO A 1 125 ? -51.605 -43.341 17.717 1.00 55.78 125 PRO A N 1
ATOM 922 C CA . PRO A 1 125 ? -52.040 -44.568 17.071 1.00 55.78 125 PRO A CA 1
ATOM 923 C C . PRO A 1 125 ? -53.493 -44.840 17.483 1.00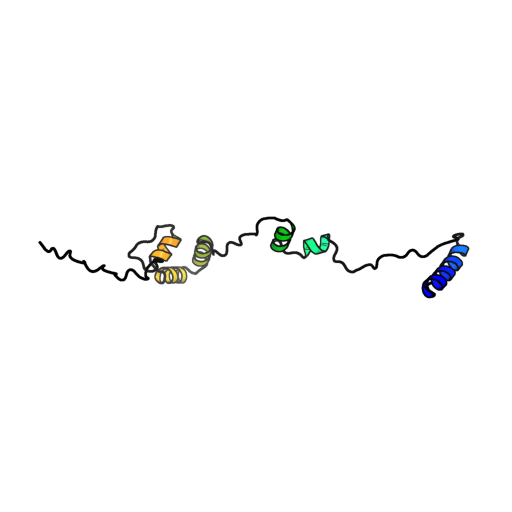 55.78 125 PRO A C 1
ATOM 925 O O . PRO A 1 125 ? -53.768 -45.207 18.625 1.00 55.78 125 PRO A O 1
ATOM 928 N N . GLN A 1 126 ? -54.443 -44.656 16.565 1.00 51.38 126 GLN A N 1
ATOM 929 C CA . GLN A 1 126 ? -55.781 -45.217 16.747 1.00 51.38 126 GLN A CA 1
ATOM 930 C C . GLN A 1 126 ? -55.709 -46.717 16.464 1.00 51.38 126 GLN A C 1
ATOM 932 O O . GLN A 1 126 ? -55.539 -47.144 15.323 1.00 51.38 126 GLN A O 1
ATOM 937 N N . GLY A 1 127 ? -55.791 -47.510 17.530 1.00 45.94 127 GLY A N 1
ATOM 938 C CA . GLY A 1 127 ? -56.021 -48.942 17.433 1.00 45.94 127 GLY A CA 1
ATOM 939 C C . GLY A 1 127 ? -57.437 -49.242 16.939 1.00 45.94 127 GLY A C 1
ATOM 940 O O . GLY A 1 127 ? -58.391 -48.555 17.303 1.00 45.94 127 GLY A O 1
ATOM 941 N N . LEU A 1 128 ? -57.562 -50.300 16.142 1.00 48.94 128 LEU A N 1
ATOM 942 C CA . LEU A 1 128 ? -58.818 -51.005 15.911 1.00 48.94 128 LEU A CA 1
ATOM 943 C C . LEU A 1 128 ? -58.528 -52.508 15.820 1.00 48.94 128 LEU A C 1
ATOM 945 O O . LEU A 1 128 ? -58.059 -52.993 14.791 1.00 48.94 128 LEU A O 1
ATOM 949 N N . ALA A 1 129 ? -58.778 -53.206 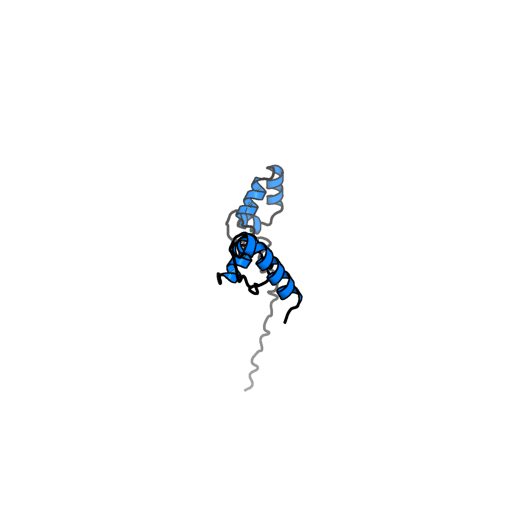16.927 1.00 44.12 129 ALA A N 1
ATOM 950 C CA . ALA A 1 129 ? -59.345 -54.554 17.010 1.00 44.12 129 ALA A CA 1
ATOM 951 C C . ALA A 1 129 ? -59.775 -54.803 18.462 1.00 44.12 129 ALA A C 1
ATOM 953 O O . ALA A 1 129 ? -58.920 -54.618 19.358 1.00 44.12 129 ALA A O 1
#

Secondary structure (DSSP, 8-state):
--HHHHHHHHHHHHHHGGGT-----------------HHHHHHHS-HHHHHHHTTPPP-----S--HHHHHHHHHHS-HHHHHHHHHHS-HHHHHHHTTPPP-TTSS--TT-S----------------

Radius of gyration: 39.02 Å; chains: 1; bounding box: 98×64×82 Å

pLDDT: mean 74.04, std 15.2, range [39.0, 92.38]

Sequence (129 aa):
MNDRVQKVERMINYLGSFNGVEGMELIPTNPITEQLSEQALLQAMTPAELREKAGLPPIEIKTESSVQDVITAINSLSPLVANKVLESMSANEIRALVSLPPKAEGSGLAGETAAVEVSPEPTAPQGLA

Foldseek 3Di:
DPPVQVVVVVVVQVVVVVVVDHDDHDDDDDDPDPPCPPVSVVVPDDPQVVCVVVVHDGPPPPPDCPLVNVVVVLVPDDPVVSVVVLVVDWPQNNCVNVVHHGDPPIPDDPPPDDPPDPDDDDPDDDDDD